Protein AF-A0A0Q7TKV5-F1 (afdb_monomer_lite)

Radius of gyration: 18.26 Å; chains: 1; bounding box: 54×34×50 Å

Sequence (160 aa):
MPVTPIQRLQCALKARPRRDRPSIARAAGVGPTALARAAAGQDVRADAYLKICAGLGIDSRTGEASPSRRLGDLNWKMLGLAIELRRRVRKLGSQRHVVALIGGRVSLATLCRVENGKPISVNNLLTICEFLGIPPEHYCAEPDLSHVKRISETNEGRAA

Secondary structure (DSSP, 8-state):
-PPPHHHHHHHHHHSS-GGGHHHHHHHHT--HHHHHHHHTT----HHHHHHHHHHHTB-TTT--B--------B-HHHHHHHHHHHHHHTT---HHHHHHHTTTSS-HHHHHHHHTT----HHHHHHHHHHHTS-GGGGBPPP--TTGGGSSSSSSSS--

pLDDT: mean 83.49, std 12.74, range [42.88, 93.31]

Structure (mmCIF, N/CA/C/O backbone):
data_AF-A0A0Q7TKV5-F1
#
_entry.id   AF-A0A0Q7TKV5-F1
#
loop_
_atom_site.group_PDB
_atom_site.id
_atom_site.type_symbol
_atom_site.label_atom_id
_atom_site.label_alt_id
_atom_site.label_comp_id
_atom_site.label_asym_id
_atom_site.label_entity_id
_atom_site.label_seq_id
_atom_site.pdbx_PDB_ins_code
_atom_site.Cartn_x
_atom_site.Cartn_y
_atom_site.Cartn_z
_atom_site.occupancy
_atom_site.B_iso_or_equiv
_atom_site.auth_seq_id
_atom_site.auth_comp_id
_atom_site.auth_asym_id
_atom_site.auth_atom_id
_atom_site.pdbx_PDB_model_num
ATOM 1 N N . MET A 1 1 ? -13.993 -15.480 -0.025 1.00 47.94 1 MET A N 1
ATOM 2 C CA . MET A 1 1 ? -13.100 -14.566 0.724 1.00 47.94 1 MET A CA 1
ATOM 3 C C . MET A 1 1 ? -12.699 -13.426 -0.201 1.00 47.94 1 MET A C 1
ATOM 5 O O . MET A 1 1 ? -12.444 -13.721 -1.364 1.00 47.94 1 MET A O 1
ATOM 9 N N . PRO A 1 2 ? -12.691 -12.159 0.246 1.00 65.69 2 PRO A N 1
ATOM 10 C CA . PRO A 1 2 ? -12.227 -11.055 -0.591 1.00 65.69 2 PRO A CA 1
ATOM 11 C C . PRO A 1 2 ? -10.752 -11.266 -0.958 1.00 65.69 2 PRO A C 1
ATOM 13 O O . PRO A 1 2 ? -9.943 -11.615 -0.098 1.00 65.69 2 PRO A O 1
ATOM 16 N N . VAL A 1 3 ? -10.416 -11.093 -2.238 1.00 79.62 3 VAL A N 1
ATOM 17 C CA . VAL A 1 3 ? -9.044 -11.247 -2.743 1.00 79.62 3 VAL A CA 1
ATOM 18 C C . VAL A 1 3 ? -8.173 -10.161 -2.122 1.00 79.62 3 VAL A C 1
ATOM 20 O O . VAL A 1 3 ? -8.507 -8.976 -2.189 1.00 79.62 3 VAL A O 1
ATOM 23 N N . THR A 1 4 ? -7.057 -10.545 -1.508 1.00 86.56 4 THR A N 1
ATOM 24 C CA . THR A 1 4 ? -6.173 -9.568 -0.868 1.00 86.56 4 THR A CA 1
ATOM 25 C C . THR A 1 4 ? -5.451 -8.713 -1.921 1.00 86.56 4 THR A C 1
ATOM 27 O O . THR A 1 4 ? -5.211 -9.168 -3.044 1.00 86.56 4 THR A O 1
ATOM 30 N N . PRO A 1 5 ? -5.045 -7.477 -1.582 1.00 86.94 5 PRO A N 1
ATOM 31 C CA . PRO A 1 5 ? -4.235 -6.628 -2.457 1.00 86.94 5 PRO A CA 1
ATOM 32 C C . PRO A 1 5 ? -3.017 -7.355 -3.042 1.00 86.94 5 PRO A C 1
ATOM 34 O O . PRO A 1 5 ? -2.766 -7.286 -4.245 1.00 86.94 5 PRO A O 1
ATOM 37 N N . ILE A 1 6 ? -2.314 -8.138 -2.215 1.00 89.25 6 ILE A N 1
ATOM 38 C CA . ILE A 1 6 ? -1.138 -8.893 -2.655 1.00 89.25 6 ILE A CA 1
ATOM 39 C C . ILE A 1 6 ? -1.492 -10.035 -3.619 1.00 89.25 6 ILE A C 1
ATOM 41 O O . ILE A 1 6 ? -0.761 -10.267 -4.578 1.00 89.25 6 ILE A O 1
ATOM 45 N N . GLN A 1 7 ? -2.638 -10.700 -3.438 1.00 88.75 7 GLN A N 1
ATOM 46 C CA . GLN A 1 7 ? -3.124 -11.727 -4.366 1.00 88.75 7 GLN A CA 1
ATOM 47 C C . GLN A 1 7 ? -3.516 -11.132 -5.725 1.00 88.75 7 GLN A C 1
ATOM 49 O O . GLN A 1 7 ? -3.230 -11.733 -6.761 1.00 88.75 7 GLN A O 1
ATOM 54 N N . ARG A 1 8 ? -4.114 -9.932 -5.747 1.00 88.00 8 ARG A N 1
ATOM 55 C CA . ARG A 1 8 ? -4.414 -9.219 -7.003 1.00 88.00 8 ARG A CA 1
ATOM 56 C C . ARG A 1 8 ? -3.139 -8.871 -7.759 1.00 88.00 8 ARG A C 1
ATOM 58 O O . ARG A 1 8 ? -3.022 -9.181 -8.943 1.00 88.00 8 ARG A O 1
ATOM 65 N N . LEU A 1 9 ? -2.154 -8.313 -7.055 1.00 88.75 9 LEU A N 1
ATOM 66 C CA . LEU A 1 9 ? -0.847 -8.016 -7.635 1.00 88.75 9 LEU A CA 1
ATOM 67 C C . LEU A 1 9 ? -0.155 -9.284 -8.153 1.00 88.75 9 LEU A C 1
ATOM 69 O O . LEU A 1 9 ? 0.402 -9.290 -9.250 1.00 88.75 9 LEU A O 1
ATOM 73 N N . GLN A 1 10 ? -0.229 -10.380 -7.397 1.00 91.38 10 GLN A N 1
ATOM 74 C CA . GLN A 1 10 ? 0.300 -11.670 -7.824 1.00 91.38 10 GLN A CA 1
ATOM 75 C C . GLN A 1 10 ? -0.355 -12.145 -9.127 1.00 91.38 10 GLN A C 1
ATOM 77 O O . GLN A 1 10 ? 0.347 -12.626 -10.017 1.00 91.38 10 GLN A O 1
ATOM 82 N N . CYS A 1 11 ? -1.677 -12.015 -9.248 1.00 89.12 11 CYS A N 1
ATOM 83 C CA . CYS A 1 11 ? -2.409 -12.374 -10.459 1.00 89.12 11 CYS A CA 1
ATOM 84 C C . CYS A 1 11 ? -1.921 -11.552 -11.664 1.00 89.12 11 CYS A C 1
ATOM 86 O O . CYS A 1 11 ? -1.523 -12.125 -12.681 1.00 89.12 11 CYS A O 1
ATOM 88 N N . ALA A 1 12 ? -1.813 -10.228 -11.508 1.00 87.56 12 ALA A N 1
ATOM 89 C CA . ALA A 1 12 ? -1.298 -9.334 -12.546 1.00 87.56 12 ALA A CA 1
ATOM 90 C C . ALA A 1 12 ? 0.144 -9.685 -12.970 1.00 87.56 12 ALA A C 1
ATOM 92 O O . ALA A 1 12 ? 0.473 -9.694 -14.156 1.00 87.56 12 ALA A O 1
ATOM 93 N N . LEU A 1 13 ? 1.005 -10.047 -12.014 1.00 88.44 13 LEU A N 1
ATOM 94 C CA . LEU A 1 13 ? 2.389 -10.463 -12.278 1.00 88.44 13 LEU A CA 1
ATOM 95 C C . LEU A 1 13 ? 2.513 -11.867 -12.889 1.00 88.44 13 LEU A C 1
ATOM 97 O O . LEU A 1 13 ? 3.525 -12.172 -13.529 1.00 88.44 13 LEU A O 1
ATOM 101 N N . LYS A 1 14 ? 1.535 -12.750 -12.662 1.00 88.56 14 LYS A N 1
ATOM 102 C CA . LYS A 1 14 ? 1.465 -14.082 -13.288 1.00 88.56 14 LYS A CA 1
ATOM 103 C C . LYS A 1 14 ? 0.961 -14.012 -14.727 1.00 88.56 14 LYS A C 1
ATOM 105 O O . LYS A 1 14 ? 1.406 -14.815 -15.537 1.00 88.56 14 LYS A O 1
ATOM 110 N N . ALA A 1 15 ? 0.114 -13.034 -15.049 1.00 87.31 15 ALA A N 1
ATOM 111 C CA . ALA A 1 15 ? -0.342 -12.775 -16.415 1.00 87.31 15 ALA A CA 1
ATOM 112 C C . ALA A 1 15 ? 0.777 -12.260 -17.345 1.00 87.31 15 ALA A C 1
ATOM 114 O O . ALA A 1 15 ? 0.617 -12.256 -18.564 1.00 87.31 15 ALA A O 1
ATOM 115 N N . ARG A 1 16 ? 1.921 -11.830 -16.792 1.00 85.88 16 ARG A N 1
ATOM 116 C CA . ARG A 1 16 ? 3.076 -11.347 -17.559 1.00 85.88 16 ARG A CA 1
ATOM 117 C C . ARG A 1 16 ? 4.165 -12.420 -17.696 1.00 85.88 16 ARG A C 1
ATOM 119 O O . ARG A 1 16 ? 4.445 -13.139 -16.728 1.00 85.88 16 ARG A O 1
ATOM 126 N N . PRO A 1 17 ? 4.847 -12.500 -18.854 1.00 87.12 17 PRO A N 1
ATOM 127 C CA . PRO A 1 17 ? 5.997 -13.377 -19.036 1.00 87.12 17 PRO A CA 1
ATOM 128 C C . PRO A 1 17 ? 7.073 -13.143 -17.970 1.00 87.12 17 PRO A C 1
ATOM 130 O O . PRO A 1 17 ? 7.415 -12.008 -17.637 1.00 87.12 17 PRO A O 1
ATOM 133 N N . ARG A 1 18 ? 7.679 -14.223 -17.457 1.00 84.25 18 ARG A N 1
ATOM 134 C CA . ARG A 1 18 ? 8.754 -14.119 -16.448 1.00 84.25 18 ARG A CA 1
ATOM 135 C C . ARG A 1 18 ? 9.947 -13.290 -16.935 1.00 84.25 18 ARG A C 1
ATOM 137 O O . ARG A 1 18 ? 10.556 -12.598 -16.124 1.00 84.25 18 ARG A O 1
ATOM 144 N N . ARG A 1 19 ? 10.238 -13.332 -18.239 1.00 86.19 19 ARG A N 1
ATOM 145 C CA . ARG A 1 19 ? 11.314 -12.566 -18.890 1.00 86.19 19 ARG A CA 1
ATOM 146 C C . ARG A 1 19 ? 11.130 -11.045 -18.814 1.00 86.19 19 ARG A C 1
ATOM 148 O O . ARG A 1 19 ? 12.124 -10.333 -18.845 1.00 86.19 19 ARG A O 1
ATOM 155 N N . ASP A 1 20 ? 9.900 -10.561 -18.628 1.00 85.38 20 ASP A N 1
ATOM 156 C CA . ASP A 1 20 ? 9.588 -9.123 -18.568 1.00 85.38 20 ASP A CA 1
ATOM 157 C C . ASP A 1 20 ? 9.681 -8.573 -17.135 1.00 85.38 20 ASP A C 1
ATOM 159 O O . ASP A 1 20 ? 9.641 -7.372 -16.889 1.00 85.38 20 ASP A O 1
ATOM 163 N N . ARG A 1 21 ? 9.839 -9.441 -16.132 1.00 84.94 21 ARG A N 1
ATOM 164 C CA . ARG A 1 21 ? 9.919 -9.017 -14.726 1.00 84.94 21 ARG A CA 1
ATOM 165 C C . ARG A 1 21 ? 11.093 -8.066 -14.447 1.00 84.94 21 ARG A C 1
ATOM 167 O O . ARG A 1 21 ? 10.879 -7.085 -13.739 1.00 84.94 21 ARG A O 1
ATOM 174 N N . PRO A 1 22 ? 12.304 -8.266 -14.999 1.00 85.44 22 PRO A N 1
ATOM 175 C CA . PRO A 1 22 ? 13.407 -7.328 -14.796 1.00 85.44 22 PRO A CA 1
ATOM 176 C C . PRO A 1 22 ? 13.167 -5.944 -15.412 1.00 85.44 22 PRO A C 1
ATOM 178 O O . PRO A 1 22 ? 13.683 -4.957 -14.886 1.00 85.44 22 PRO A O 1
ATOM 181 N N . SER A 1 23 ? 12.423 -5.845 -16.521 1.00 84.69 23 SER A N 1
ATOM 182 C CA . SER A 1 23 ? 12.074 -4.548 -17.114 1.00 84.69 23 SER A CA 1
ATOM 183 C C . SER A 1 23 ? 10.986 -3.853 -16.297 1.00 84.69 23 SER A C 1
ATOM 185 O O . SER A 1 23 ? 11.128 -2.670 -16.005 1.00 84.69 23 SER A O 1
ATOM 187 N N . ILE A 1 24 ? 9.984 -4.595 -15.810 1.00 85.06 24 ILE A N 1
ATOM 188 C CA . ILE A 1 24 ? 8.957 -4.084 -14.886 1.00 85.06 24 ILE A CA 1
ATOM 189 C C . ILE A 1 24 ? 9.591 -3.568 -13.587 1.00 85.06 24 ILE A C 1
ATOM 191 O O . ILE A 1 24 ? 9.271 -2.467 -13.148 1.00 85.06 24 ILE A O 1
ATOM 195 N N . ALA A 1 25 ? 10.521 -4.321 -12.988 1.00 85.19 25 ALA A N 1
ATOM 196 C CA . ALA A 1 25 ? 11.239 -3.902 -11.780 1.00 85.19 25 ALA A CA 1
ATOM 197 C C . ALA A 1 25 ? 11.967 -2.565 -11.990 1.00 85.19 25 ALA A C 1
ATOM 199 O O . ALA A 1 25 ? 11.856 -1.655 -11.167 1.00 85.19 25 ALA A O 1
ATOM 200 N N . ARG A 1 26 ? 12.669 -2.430 -13.124 1.00 84.81 26 ARG A N 1
ATOM 201 C CA . ARG A 1 26 ? 13.378 -1.199 -13.494 1.00 84.81 26 ARG A CA 1
ATOM 202 C C . ARG A 1 26 ? 12.423 -0.034 -13.743 1.00 84.81 26 ARG A C 1
ATOM 204 O O . ARG A 1 26 ? 12.653 1.041 -13.198 1.00 84.81 26 ARG A O 1
ATOM 211 N N . ALA A 1 27 ? 11.343 -0.252 -14.493 1.00 81.81 27 ALA A N 1
ATOM 212 C CA . ALA A 1 27 ? 10.333 0.769 -14.772 1.00 81.81 27 ALA A CA 1
ATOM 213 C C . ALA A 1 27 ? 9.643 1.266 -13.489 1.00 81.81 27 ALA A C 1
ATOM 215 O O . ALA A 1 27 ? 9.441 2.465 -13.311 1.00 81.81 27 ALA A O 1
ATOM 216 N N . ALA A 1 28 ? 9.358 0.353 -12.558 1.00 83.50 28 ALA A N 1
ATOM 217 C CA . ALA A 1 28 ? 8.783 0.666 -11.253 1.00 83.50 28 ALA A CA 1
ATOM 218 C C . ALA A 1 28 ? 9.789 1.305 -10.274 1.00 83.50 28 ALA A C 1
ATOM 220 O O . ALA A 1 28 ? 9.384 1.861 -9.255 1.00 83.50 28 ALA A O 1
ATOM 221 N N . GLY A 1 29 ? 11.100 1.219 -10.535 1.00 85.12 29 GLY A N 1
ATOM 222 C CA . GLY A 1 29 ? 12.135 1.642 -9.587 1.00 85.12 29 GLY A CA 1
ATOM 223 C C . GLY A 1 29 ? 12.170 0.782 -8.318 1.00 85.12 29 GLY A C 1
ATOM 224 O O . GLY A 1 29 ? 12.385 1.302 -7.223 1.00 85.12 29 GLY A O 1
ATOM 225 N N . VAL A 1 30 ? 11.915 -0.522 -8.453 1.00 88.38 30 VAL A N 1
ATOM 226 C CA . VAL A 1 30 ? 11.829 -1.479 -7.342 1.00 88.38 30 VAL A CA 1
ATOM 227 C C . VAL A 1 30 ? 12.896 -2.558 -7.497 1.00 88.38 30 VAL A C 1
ATOM 229 O O . VAL A 1 30 ? 13.159 -3.043 -8.595 1.00 88.38 30 VAL A O 1
ATOM 232 N N . GLY A 1 31 ? 13.510 -2.964 -6.383 1.00 88.12 31 GLY A N 1
ATOM 233 C CA . GLY A 1 31 ? 14.501 -4.039 -6.383 1.00 88.12 31 GLY A CA 1
ATOM 234 C C . GLY A 1 31 ? 13.915 -5.389 -6.837 1.00 88.12 31 GLY A C 1
ATOM 235 O O . GLY A 1 31 ? 12.753 -5.692 -6.542 1.00 88.12 31 GLY A O 1
ATOM 236 N N . PRO A 1 32 ? 14.714 -6.251 -7.493 1.00 87.25 32 PRO A N 1
ATOM 237 C CA . PRO A 1 32 ? 14.246 -7.528 -8.042 1.00 87.25 32 PRO A CA 1
ATOM 238 C C . PRO A 1 32 ? 13.667 -8.457 -6.966 1.00 87.25 32 PRO A C 1
ATOM 240 O O . PRO A 1 32 ? 12.691 -9.163 -7.215 1.00 87.25 32 PRO A O 1
ATOM 243 N N . THR A 1 33 ? 14.203 -8.403 -5.745 1.00 90.50 33 THR A N 1
ATOM 244 C CA . THR A 1 33 ? 13.724 -9.187 -4.600 1.00 90.50 33 THR A CA 1
ATOM 245 C C . THR A 1 33 ? 12.287 -8.841 -4.220 1.00 90.50 33 THR A C 1
ATOM 247 O O . THR A 1 33 ? 11.487 -9.736 -3.963 1.00 90.50 33 THR A O 1
ATOM 250 N N . ALA A 1 34 ? 11.922 -7.556 -4.208 1.00 89.44 34 ALA A N 1
ATOM 251 C CA . ALA A 1 34 ? 10.564 -7.144 -3.863 1.00 89.44 34 ALA A CA 1
ATOM 252 C C . ALA A 1 34 ? 9.558 -7.582 -4.938 1.00 89.44 34 ALA A C 1
ATOM 254 O O . ALA A 1 34 ? 8.484 -8.080 -4.602 1.00 89.44 34 ALA A O 1
ATOM 255 N N . LEU A 1 35 ? 9.934 -7.501 -6.219 1.00 90.25 35 LEU A N 1
ATOM 256 C CA . LEU A 1 35 ? 9.103 -8.016 -7.308 1.00 90.25 35 LEU A CA 1
ATOM 257 C C . LEU A 1 35 ? 8.941 -9.545 -7.236 1.00 90.25 35 LEU A C 1
ATOM 259 O O . LEU A 1 35 ? 7.844 -10.061 -7.446 1.00 90.25 35 LEU A O 1
ATOM 263 N N . ALA A 1 36 ? 10.011 -10.275 -6.911 1.00 89.94 36 ALA A N 1
ATOM 264 C CA . ALA A 1 36 ? 9.966 -11.726 -6.744 1.00 89.94 36 ALA A CA 1
ATOM 265 C C . ALA A 1 36 ? 9.034 -12.141 -5.594 1.00 89.94 36 ALA A C 1
ATOM 267 O O . ALA A 1 36 ? 8.199 -13.027 -5.779 1.00 89.94 36 ALA A O 1
ATOM 268 N N . ARG A 1 37 ? 9.113 -11.452 -4.446 1.00 91.69 37 ARG A N 1
ATOM 269 C CA . ARG A 1 37 ? 8.210 -11.659 -3.300 1.00 91.69 37 ARG A CA 1
ATOM 270 C C . ARG A 1 37 ? 6.751 -11.401 -3.679 1.00 91.69 37 ARG A C 1
ATOM 272 O O . ARG A 1 37 ? 5.906 -12.261 -3.443 1.00 91.69 37 ARG A O 1
ATOM 279 N N . ALA A 1 38 ? 6.468 -10.284 -4.353 1.00 91.06 38 ALA A N 1
ATOM 280 C CA . ALA A 1 38 ? 5.120 -9.973 -4.833 1.00 91.06 38 ALA A CA 1
ATOM 281 C C . ALA A 1 38 ? 4.588 -11.044 -5.804 1.00 91.06 38 ALA A C 1
ATOM 283 O O . ALA A 1 38 ? 3.453 -11.498 -5.679 1.00 91.06 38 ALA A O 1
ATOM 284 N N . ALA A 1 39 ? 5.420 -11.525 -6.733 1.00 89.56 39 ALA A N 1
ATOM 285 C CA . ALA A 1 39 ? 5.044 -12.597 -7.657 1.00 89.56 39 ALA A CA 1
ATOM 286 C C . ALA A 1 39 ? 4.822 -13.956 -6.959 1.00 89.56 39 ALA A C 1
ATOM 288 O O . ALA A 1 39 ? 4.052 -14.792 -7.446 1.00 89.56 39 ALA A O 1
ATOM 289 N N . ALA A 1 40 ? 5.473 -14.184 -5.818 1.00 89.31 40 ALA A N 1
ATOM 290 C CA . ALA A 1 40 ? 5.239 -15.337 -4.953 1.00 89.31 40 ALA A CA 1
ATOM 291 C C . ALA A 1 40 ? 3.986 -15.181 -4.066 1.00 89.31 40 ALA 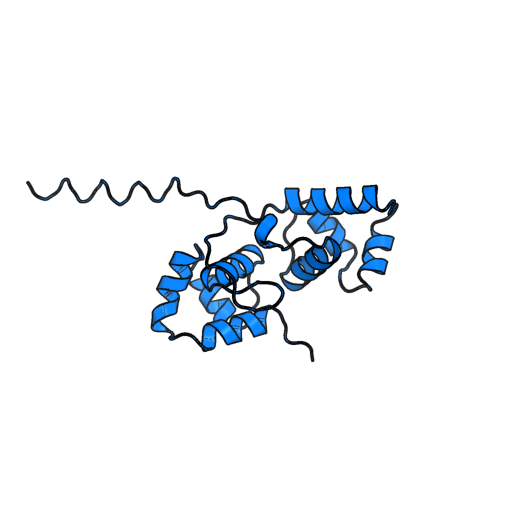A C 1
ATOM 293 O O . ALA A 1 40 ? 3.593 -16.142 -3.414 1.00 89.31 40 ALA A O 1
ATOM 294 N N . GLY A 1 41 ? 3.328 -14.015 -4.072 1.00 88.56 41 GLY A N 1
ATOM 295 C CA . GLY A 1 41 ? 2.195 -13.718 -3.188 1.00 88.56 41 GLY A CA 1
ATOM 296 C C . GLY A 1 41 ? 2.617 -13.453 -1.741 1.00 88.56 41 GLY A C 1
ATOM 297 O O . GLY A 1 41 ? 1.789 -13.522 -0.839 1.00 88.56 41 GLY A O 1
ATOM 298 N N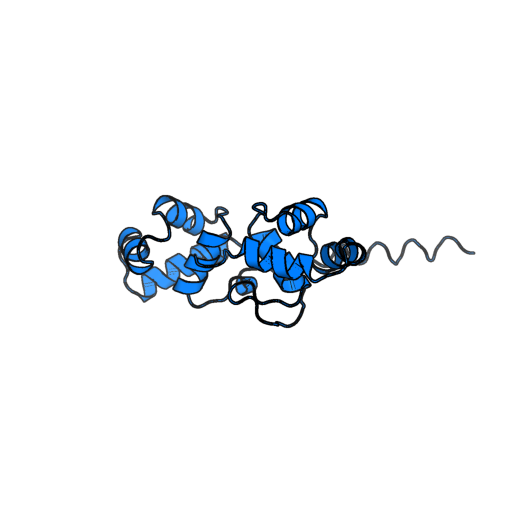 . GLN A 1 42 ? 3.904 -13.181 -1.512 1.00 89.56 42 GLN A N 1
ATOM 299 C CA . GLN A 1 42 ? 4.436 -12.839 -0.199 1.00 89.56 42 GLN A CA 1
ATOM 300 C C . GLN A 1 42 ? 4.254 -11.353 0.086 1.00 89.56 42 GLN A C 1
ATOM 302 O O . GLN A 1 42 ? 4.306 -10.522 -0.824 1.00 89.56 42 GLN A O 1
ATOM 307 N N . ASP A 1 43 ? 4.146 -11.018 1.370 1.00 86.62 43 ASP A N 1
ATOM 308 C CA . ASP A 1 43 ? 4.091 -9.630 1.801 1.00 86.62 43 ASP A CA 1
ATOM 309 C C . ASP A 1 43 ? 5.345 -8.858 1.376 1.00 86.62 43 ASP A C 1
ATOM 311 O O . ASP A 1 43 ? 6.499 -9.299 1.522 1.00 86.62 43 ASP A O 1
ATOM 315 N N . VAL A 1 44 ? 5.074 -7.662 0.862 1.00 91.81 44 VAL A N 1
ATOM 316 C CA . VAL A 1 44 ? 6.051 -6.654 0.470 1.00 91.81 44 VAL A CA 1
ATOM 317 C C . VAL A 1 44 ? 5.767 -5.361 1.217 1.00 91.81 44 VAL A C 1
ATOM 319 O O . VAL A 1 44 ? 4.657 -5.116 1.696 1.00 91.81 44 VAL A O 1
ATOM 322 N N . ARG A 1 45 ? 6.789 -4.513 1.316 1.00 90.88 45 ARG A N 1
ATOM 323 C CA . ARG A 1 45 ? 6.622 -3.175 1.877 1.00 90.88 45 ARG A CA 1
ATOM 324 C C . ARG A 1 45 ? 5.616 -2.374 1.041 1.00 90.88 45 ARG A C 1
ATOM 326 O O . ARG A 1 45 ? 5.508 -2.566 -0.172 1.00 90.88 45 ARG A O 1
ATOM 333 N N . ALA A 1 46 ? 4.882 -1.479 1.697 1.00 91.31 46 ALA A N 1
ATOM 334 C CA . ALA A 1 46 ? 3.796 -0.747 1.056 1.00 91.31 46 ALA A CA 1
ATOM 335 C C . ALA A 1 46 ? 4.265 0.187 -0.072 1.00 91.31 46 ALA A C 1
ATOM 337 O O . ALA A 1 46 ? 3.604 0.285 -1.098 1.00 91.31 46 ALA A O 1
ATOM 338 N N . ASP A 1 47 ? 5.441 0.794 0.077 1.00 91.19 47 ASP A N 1
ATOM 339 C CA . ASP A 1 47 ? 6.117 1.564 -0.973 1.00 91.19 47 ASP A CA 1
ATOM 340 C C . ASP A 1 47 ? 6.382 0.719 -2.232 1.00 91.19 47 ASP A C 1
ATOM 342 O O . ASP A 1 47 ? 6.024 1.113 -3.340 1.00 91.19 47 ASP A O 1
ATOM 346 N N . ALA A 1 48 ? 6.956 -0.473 -2.065 1.00 91.62 48 ALA A N 1
ATOM 347 C CA . ALA A 1 48 ? 7.225 -1.397 -3.158 1.00 91.62 48 ALA A CA 1
ATOM 348 C C . ALA A 1 48 ? 5.929 -1.871 -3.826 1.00 91.62 48 ALA A C 1
ATOM 350 O O . ALA A 1 48 ? 5.877 -1.937 -5.049 1.00 91.62 48 ALA A O 1
ATOM 351 N N . TYR A 1 49 ? 4.878 -2.152 -3.050 1.00 93.31 49 TYR A N 1
ATOM 352 C CA . TYR A 1 49 ? 3.566 -2.511 -3.593 1.00 93.31 49 TYR A CA 1
ATOM 353 C C . TYR A 1 49 ? 3.029 -1.427 -4.537 1.00 93.31 49 TYR A C 1
ATOM 355 O O . TYR A 1 49 ? 2.733 -1.722 -5.694 1.00 93.31 49 TYR A O 1
ATOM 363 N N . LEU A 1 50 ? 2.971 -0.171 -4.079 1.00 92.94 50 LEU A N 1
ATOM 364 C CA . LEU A 1 50 ? 2.461 0.944 -4.883 1.00 92.94 50 LEU A CA 1
ATOM 365 C C . LEU A 1 50 ? 3.288 1.162 -6.150 1.00 92.94 50 LEU A C 1
ATOM 367 O O . LEU A 1 50 ? 2.727 1.319 -7.232 1.00 92.94 50 LEU A O 1
ATOM 371 N N . LYS A 1 51 ? 4.618 1.122 -6.033 1.00 92.31 51 LYS A N 1
ATOM 372 C CA . LYS A 1 51 ? 5.522 1.276 -7.176 1.00 92.31 5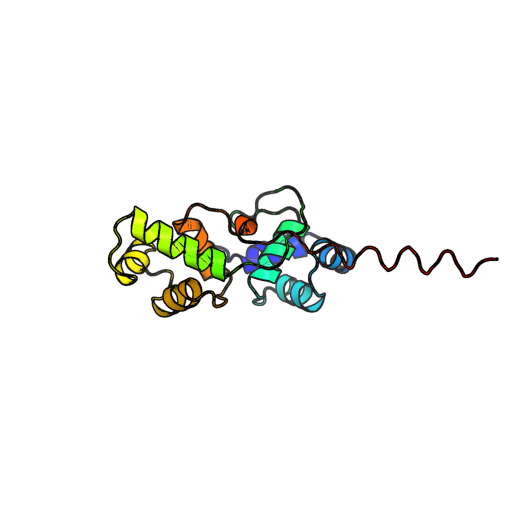1 LYS A CA 1
ATOM 373 C C . LYS A 1 51 ? 5.337 0.176 -8.219 1.00 92.31 51 LYS A C 1
ATOM 375 O O . LYS A 1 51 ? 5.316 0.476 -9.409 1.00 92.31 51 LYS A O 1
ATOM 380 N N . ILE A 1 52 ? 5.181 -1.084 -7.798 1.00 92.12 52 ILE A N 1
ATOM 381 C CA . ILE A 1 52 ? 4.936 -2.191 -8.734 1.00 92.12 52 ILE A CA 1
ATOM 382 C C . ILE A 1 52 ? 3.577 -2.002 -9.420 1.00 92.12 52 ILE A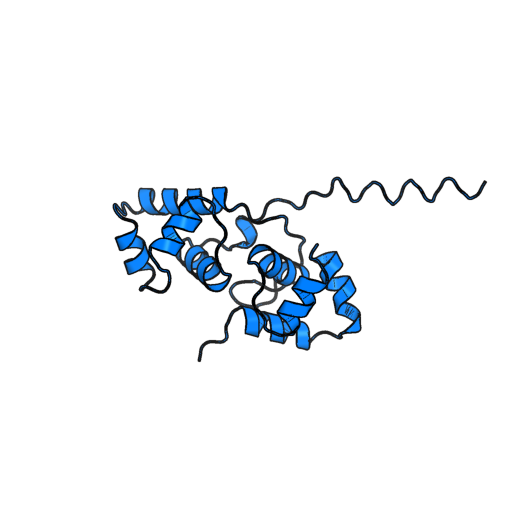 C 1
ATOM 384 O O . ILE A 1 52 ? 3.510 -2.136 -10.638 1.00 92.12 52 ILE A O 1
ATOM 388 N N . CYS A 1 53 ? 2.519 -1.652 -8.679 1.00 91.69 53 CYS A N 1
ATOM 389 C CA . CYS A 1 53 ? 1.201 -1.377 -9.261 1.00 91.69 53 CYS A CA 1
ATOM 390 C C . CYS A 1 53 ? 1.264 -0.247 -10.302 1.00 91.69 53 CYS A C 1
ATOM 392 O O . CYS A 1 53 ? 0.839 -0.425 -11.442 1.00 91.69 53 CYS A O 1
ATOM 394 N N . ALA A 1 54 ? 1.896 0.874 -9.955 1.00 90.06 54 ALA A N 1
ATOM 395 C CA . ALA A 1 54 ? 2.051 2.006 -10.860 1.00 90.06 54 ALA A CA 1
ATOM 396 C C . ALA A 1 54 ? 2.918 1.679 -12.086 1.00 90.06 54 ALA A C 1
ATOM 398 O O . ALA A 1 54 ? 2.589 2.094 -13.192 1.00 90.06 54 ALA A O 1
ATOM 399 N N . GLY A 1 55 ? 3.984 0.888 -11.930 1.00 88.12 55 GLY A N 1
ATOM 400 C CA . GLY A 1 55 ? 4.803 0.432 -13.057 1.00 88.12 55 GLY A CA 1
ATOM 401 C C . GLY A 1 55 ? 4.060 -0.535 -13.986 1.00 88.12 55 GLY A C 1
ATOM 402 O O . GLY A 1 55 ? 4.248 -0.500 -15.200 1.00 88.12 55 GLY A O 1
ATOM 403 N N . LEU A 1 56 ? 3.178 -1.369 -13.431 1.00 88.25 56 LEU A N 1
ATOM 404 C CA . LEU A 1 56 ? 2.321 -2.284 -14.190 1.00 88.25 56 LEU A CA 1
ATOM 405 C C . LEU A 1 56 ? 1.139 -1.593 -14.878 1.00 88.25 56 LEU A C 1
ATOM 407 O O . LEU A 1 56 ? 0.487 -2.230 -15.705 1.00 88.25 56 LEU A O 1
ATOM 411 N N . GLY A 1 57 ? 0.865 -0.330 -14.544 1.00 87.94 57 GLY A N 1
ATOM 412 C CA . GLY A 1 57 ? -0.313 0.378 -15.032 1.00 87.94 57 GLY A CA 1
ATOM 413 C C . GLY A 1 57 ? -1.603 -0.178 -14.436 1.00 87.94 57 GLY A C 1
ATOM 414 O O . GLY A 1 57 ? -2.583 -0.381 -15.150 1.00 87.94 57 GLY A O 1
ATOM 415 N N . ILE A 1 58 ? -1.588 -0.487 -13.138 1.00 90.06 58 ILE A N 1
ATOM 416 C CA . ILE A 1 58 ? -2.773 -0.917 -12.396 1.00 90.06 58 ILE A CA 1
ATOM 417 C C . ILE A 1 58 ? -3.009 -0.012 -11.189 1.00 90.06 58 ILE A C 1
ATOM 419 O O . ILE A 1 58 ? -2.071 0.375 -10.488 1.00 90.06 58 ILE A O 1
ATOM 423 N N . ASP A 1 59 ? -4.272 0.310 -10.930 1.00 88.44 59 ASP A N 1
ATOM 424 C CA . ASP A 1 59 ? -4.685 1.007 -9.718 1.00 88.44 59 ASP A CA 1
ATOM 425 C C . ASP A 1 59 ? -4.460 0.098 -8.504 1.00 88.44 59 ASP A C 1
ATOM 427 O O . ASP A 1 59 ? -4.884 -1.061 -8.467 1.00 88.44 59 ASP A O 1
ATOM 431 N N . SER A 1 60 ? -3.764 0.609 -7.490 1.00 86.19 60 SER A N 1
ATOM 432 C CA . SER A 1 60 ? -3.345 -0.204 -6.348 1.00 86.19 60 SER A CA 1
ATOM 433 C C . SER A 1 60 ? -4.505 -0.616 -5.426 1.00 86.19 60 SER A C 1
ATOM 435 O O . SER A 1 60 ? -4.369 -1.574 -4.648 1.00 86.19 60 SER A O 1
ATOM 437 N N . ARG A 1 61 ? -5.650 0.072 -5.524 1.00 86.06 61 ARG A N 1
ATOM 438 C CA . ARG A 1 61 ? -6.860 -0.135 -4.724 1.00 86.06 61 ARG A CA 1
ATOM 439 C C . ARG A 1 61 ? -7.879 -1.011 -5.449 1.00 86.06 61 ARG A C 1
ATOM 441 O O . ARG A 1 61 ? -8.398 -1.943 -4.824 1.00 86.06 61 ARG A O 1
ATOM 448 N N . THR A 1 62 ? -8.163 -0.741 -6.722 1.00 82.94 62 THR A N 1
ATOM 449 C CA . THR A 1 62 ? -9.182 -1.461 -7.509 1.00 82.94 62 THR A CA 1
ATOM 450 C C . THR A 1 62 ? -8.588 -2.625 -8.299 1.00 82.94 62 THR A C 1
ATOM 452 O O . THR A 1 62 ? -9.220 -3.676 -8.399 1.00 82.94 62 THR A O 1
ATOM 455 N N . GLY A 1 63 ? -7.339 -2.503 -8.756 1.00 83.06 63 GLY A N 1
ATOM 456 C CA . GLY A 1 63 ? -6.701 -3.446 -9.678 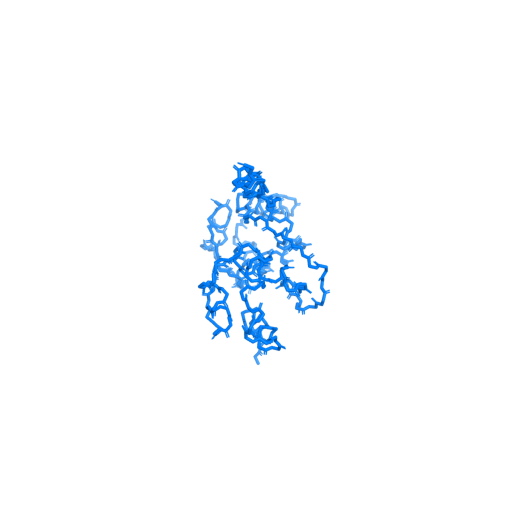1.00 83.06 63 GLY A CA 1
ATOM 457 C C . GLY A 1 63 ? -7.063 -3.208 -11.147 1.00 83.06 63 GLY A C 1
ATOM 458 O O . GLY A 1 63 ? -6.703 -4.022 -11.994 1.00 83.06 63 GLY A O 1
ATOM 459 N N . GLU A 1 64 ? -7.776 -2.123 -11.449 1.00 85.88 64 GLU A N 1
ATOM 460 C CA . GLU A 1 64 ? -8.137 -1.729 -12.812 1.00 85.88 64 GLU A CA 1
ATOM 461 C C . GLU A 1 64 ? -6.944 -1.121 -13.551 1.00 85.88 64 GLU A C 1
ATOM 463 O O . GLU A 1 64 ? -5.951 -0.730 -12.937 1.00 85.88 64 GLU A O 1
ATOM 468 N N . ALA A 1 65 ? -7.043 -1.026 -14.876 1.00 87.00 65 ALA A N 1
ATOM 469 C CA . ALA A 1 65 ? -6.019 -0.378 -15.683 1.00 87.00 65 ALA A CA 1
ATOM 470 C C . ALA A 1 65 ? -5.895 1.110 -15.314 1.00 87.00 65 ALA A C 1
ATOM 472 O O . ALA A 1 65 ? -6.883 1.834 -15.225 1.00 87.00 65 ALA A O 1
ATOM 473 N N . SER A 1 66 ? -4.661 1.563 -15.125 1.00 87.38 66 SER A N 1
ATOM 474 C CA . SER A 1 66 ? -4.303 2.939 -14.787 1.00 87.38 66 SER A CA 1
ATOM 475 C C . SER A 1 66 ? -3.054 3.336 -15.581 1.00 87.38 66 SER A C 1
ATOM 477 O O . SER A 1 66 ? -2.250 2.460 -15.906 1.00 87.38 66 SER A O 1
ATOM 479 N N . PRO A 1 67 ? -2.847 4.617 -15.935 1.00 84.38 67 PRO A N 1
ATOM 480 C CA . PRO A 1 67 ? -1.644 5.032 -16.647 1.00 84.38 67 PRO A CA 1
ATOM 481 C C . PRO A 1 67 ? -0.371 4.618 -15.901 1.00 84.38 67 PRO A C 1
ATOM 483 O O . PRO A 1 67 ? -0.179 4.967 -14.731 1.00 84.38 67 PRO A O 1
ATOM 486 N N . SER A 1 68 ? 0.511 3.882 -16.584 1.00 84.12 68 SER A N 1
ATOM 487 C CA . SER A 1 68 ? 1.790 3.485 -16.003 1.00 84.12 68 SER A CA 1
ATOM 488 C C . SER A 1 68 ? 2.617 4.719 -15.660 1.00 84.12 68 SER A C 1
ATOM 490 O O . SER A 1 68 ? 2.823 5.596 -16.498 1.00 84.12 68 SER A O 1
ATOM 492 N N . ARG A 1 69 ? 3.126 4.782 -14.431 1.00 85.12 69 ARG A N 1
ATOM 493 C CA . ARG A 1 69 ? 3.968 5.889 -13.964 1.00 85.12 69 ARG A CA 1
ATOM 494 C C . ARG A 1 69 ? 4.986 5.418 -12.943 1.00 85.12 69 ARG A C 1
ATOM 496 O O . ARG A 1 69 ? 4.787 4.420 -12.252 1.00 85.12 69 ARG A O 1
ATOM 503 N N . ARG A 1 70 ? 6.072 6.175 -12.817 1.00 84.56 70 ARG A N 1
ATOM 504 C CA . ARG A 1 70 ? 7.084 5.945 -11.788 1.00 84.56 70 ARG A CA 1
ATOM 505 C C . ARG A 1 70 ? 6.712 6.727 -10.533 1.00 84.56 70 ARG A C 1
ATOM 507 O O . ARG A 1 70 ? 6.506 7.933 -10.602 1.00 84.56 70 ARG A O 1
ATOM 514 N N . LEU A 1 71 ? 6.635 6.036 -9.399 1.00 86.44 71 LEU A N 1
ATOM 515 C CA . LEU A 1 71 ? 6.381 6.651 -8.096 1.00 86.44 71 LEU A CA 1
ATOM 516 C C . LEU A 1 71 ? 7.680 6.744 -7.292 1.00 86.44 71 LEU A C 1
ATOM 518 O O . LEU A 1 71 ? 8.509 5.828 -7.327 1.00 86.44 71 LEU A O 1
ATOM 522 N N . GLY A 1 72 ? 7.850 7.842 -6.557 1.00 86.75 72 GLY A N 1
ATOM 523 C CA . GLY A 1 72 ? 8.868 7.966 -5.520 1.00 86.75 72 GLY A CA 1
ATOM 524 C C . GLY A 1 72 ? 8.488 7.207 -4.248 1.00 86.75 72 GLY A C 1
ATOM 525 O O . GLY A 1 72 ? 7.573 6.377 -4.226 1.00 86.75 72 GLY A O 1
ATOM 526 N N . ASP A 1 73 ? 9.226 7.462 -3.172 1.00 87.88 73 ASP A N 1
ATOM 527 C CA . ASP A 1 73 ? 8.939 6.849 -1.877 1.00 87.88 73 ASP A CA 1
ATOM 528 C C . ASP A 1 73 ? 7.661 7.415 -1.254 1.00 87.88 73 ASP A C 1
ATOM 530 O O . ASP A 1 73 ? 7.288 8.572 -1.459 1.00 87.88 73 ASP A O 1
ATOM 534 N N . LEU A 1 74 ? 6.972 6.570 -0.485 1.00 88.62 74 LEU A N 1
ATOM 535 C CA . LEU A 1 74 ? 5.763 6.967 0.223 1.00 88.62 74 LEU A CA 1
ATOM 536 C C . LEU A 1 74 ? 6.123 7.915 1.372 1.00 88.62 74 LEU A C 1
ATOM 538 O O . LEU A 1 74 ? 6.861 7.548 2.291 1.00 88.62 74 LEU A O 1
ATOM 542 N N . ASN A 1 75 ? 5.561 9.122 1.352 1.00 91.12 75 ASN A N 1
ATOM 543 C CA . ASN A 1 75 ? 5.748 10.103 2.408 1.00 91.12 75 ASN A CA 1
ATOM 544 C C . ASN A 1 75 ? 4.792 9.820 3.575 1.00 91.12 75 ASN A C 1
ATOM 546 O O . ASN A 1 75 ? 3.689 10.362 3.673 1.00 91.12 75 ASN A O 1
ATOM 550 N N . TRP A 1 76 ? 5.246 8.966 4.493 1.00 91.38 76 TRP A N 1
ATOM 551 C CA . TRP A 1 76 ? 4.480 8.575 5.676 1.00 91.38 76 TRP A CA 1
ATOM 552 C C . TRP A 1 76 ? 4.099 9.753 6.577 1.00 91.38 76 TRP A C 1
ATOM 554 O O . TRP A 1 76 ? 3.028 9.727 7.178 1.00 91.38 76 TRP A O 1
ATOM 564 N N . LYS A 1 77 ? 4.929 10.803 6.655 1.00 90.81 77 LYS A N 1
ATOM 565 C CA . LYS A 1 77 ? 4.615 12.006 7.442 1.00 90.81 77 LYS A CA 1
ATOM 566 C C . LYS A 1 77 ? 3.433 12.766 6.844 1.00 90.81 77 LYS A C 1
ATOM 568 O O . LYS A 1 77 ? 2.544 13.185 7.576 1.00 90.81 77 LYS A O 1
ATOM 573 N N . MET A 1 78 ? 3.398 12.898 5.518 1.00 90.88 78 MET A N 1
ATOM 574 C CA . MET A 1 78 ? 2.288 13.548 4.817 1.00 90.88 78 MET A CA 1
ATOM 575 C C . MET A 1 78 ? 0.985 12.754 4.959 1.00 90.88 78 MET A C 1
ATOM 577 O O . MET A 1 78 ? -0.073 13.342 5.177 1.00 90.88 78 MET A O 1
ATOM 581 N N . LEU A 1 79 ? 1.065 11.421 4.910 1.00 92.56 79 LEU A N 1
ATOM 582 C CA . LEU A 1 79 ? -0.081 10.559 5.198 1.00 92.56 79 LEU A CA 1
ATOM 583 C C . LEU A 1 79 ? -0.581 10.743 6.641 1.00 92.56 79 LEU A C 1
ATOM 585 O O . LEU A 1 79 ? -1.780 10.910 6.852 1.00 92.56 79 LEU A O 1
ATOM 589 N N . GLY A 1 80 ? 0.325 10.762 7.624 1.00 91.31 80 GLY A N 1
ATOM 590 C CA . GLY A 1 80 ? -0.016 11.011 9.027 1.00 91.31 80 GLY A CA 1
ATOM 591 C C . GLY A 1 80 ? -0.720 12.355 9.232 1.00 91.31 80 GLY A C 1
ATOM 592 O O . GLY A 1 80 ? -1.788 12.408 9.844 1.00 91.31 80 GLY A O 1
ATOM 593 N N . LEU A 1 81 ? -0.192 13.419 8.620 1.00 90.94 81 LEU A N 1
ATOM 594 C CA . LEU A 1 81 ? -0.801 14.750 8.643 1.00 90.94 81 LEU A CA 1
ATOM 595 C C . LEU A 1 81 ? -2.203 14.755 8.016 1.00 90.94 81 LEU A C 1
ATOM 597 O O . LEU A 1 81 ? -3.122 15.365 8.558 1.00 90.94 81 LEU A O 1
ATOM 601 N N . ALA A 1 82 ? -2.399 14.059 6.893 1.00 91.06 82 ALA A N 1
ATOM 602 C CA . ALA A 1 82 ? -3.705 13.979 6.242 1.00 91.06 82 ALA A CA 1
ATOM 603 C C . ALA A 1 82 ? -4.766 13.314 7.137 1.00 91.06 82 ALA A C 1
ATOM 605 O O . ALA A 1 82 ? -5.914 13.760 7.167 1.00 91.06 82 ALA A O 1
ATOM 606 N N . ILE A 1 83 ? -4.387 12.286 7.903 1.00 90.44 83 ILE A N 1
ATOM 607 C CA . ILE A 1 83 ? -5.269 11.630 8.881 1.00 90.44 83 ILE A CA 1
ATOM 608 C C . ILE A 1 83 ? -5.641 12.595 10.002 1.00 90.44 83 ILE A C 1
ATOM 610 O O . ILE A 1 83 ? -6.821 12.717 10.346 1.00 90.44 83 ILE A O 1
ATOM 614 N N . GLU A 1 84 ? -4.657 13.314 10.536 1.00 89.31 84 GLU A N 1
ATOM 615 C CA . GLU A 1 84 ? -4.882 14.301 11.586 1.00 89.31 84 GLU A CA 1
ATOM 616 C C . GLU A 1 84 ? -5.815 15.427 11.112 1.00 89.31 84 GLU A C 1
ATOM 618 O O . GLU A 1 84 ? -6.801 15.749 11.781 1.00 89.31 84 GLU A O 1
ATOM 623 N N . LEU A 1 85 ? -5.568 15.979 9.922 1.00 89.06 85 LEU A N 1
ATOM 624 C CA . LEU A 1 85 ? -6.423 16.998 9.314 1.00 89.06 85 LEU A CA 1
ATOM 625 C C . LEU A 1 85 ? -7.842 16.474 9.089 1.00 89.06 85 LEU A C 1
ATOM 627 O O . LEU A 1 85 ? -8.812 17.135 9.465 1.00 89.06 85 LEU A O 1
ATOM 631 N N . ARG A 1 86 ? -7.990 15.260 8.544 1.00 88.31 86 ARG A N 1
ATOM 632 C CA . ARG A 1 86 ? -9.305 14.644 8.321 1.00 88.31 86 ARG A CA 1
ATOM 633 C C . ARG A 1 86 ? -10.070 14.458 9.629 1.00 88.31 86 ARG A C 1
ATOM 635 O O . ARG A 1 86 ? -11.276 14.707 9.659 1.00 88.31 86 ARG A O 1
ATOM 642 N N . ARG A 1 87 ? -9.386 14.068 10.711 1.00 87.19 87 ARG A N 1
ATOM 643 C CA . ARG A 1 87 ? -9.966 13.994 12.062 1.00 87.19 87 ARG A CA 1
ATOM 644 C C . ARG A 1 87 ? -10.450 15.350 12.550 1.00 87.19 87 ARG A C 1
ATOM 646 O O . ARG A 1 87 ? -11.586 15.439 13.010 1.00 87.19 87 ARG A O 1
ATOM 653 N N . ARG A 1 88 ? -9.612 16.386 12.443 1.00 86.56 88 ARG A N 1
ATOM 654 C CA . ARG A 1 88 ? -9.945 17.747 12.893 1.00 86.56 88 ARG A CA 1
ATOM 655 C C . ARG A 1 88 ? -11.150 18.304 12.132 1.00 86.56 88 ARG A C 1
ATOM 657 O O . ARG A 1 88 ? -12.099 18.760 12.761 1.00 86.56 88 ARG A O 1
ATOM 664 N N . VAL A 1 89 ? -11.170 18.169 10.803 1.00 86.75 89 VAL A N 1
ATOM 665 C CA . VAL A 1 89 ? -12.287 18.617 9.948 1.00 86.75 89 VAL A CA 1
ATOM 666 C C . VAL A 1 89 ? -13.592 17.900 10.301 1.00 86.75 89 VAL A C 1
ATOM 668 O O . VAL A 1 89 ? -14.643 18.528 10.382 1.00 86.75 89 VAL A O 1
ATOM 671 N N . ARG A 1 90 ? -13.537 16.590 10.566 1.00 84.19 90 ARG A N 1
ATOM 672 C CA . ARG A 1 90 ? -14.711 15.794 10.958 1.00 84.19 90 ARG A CA 1
ATOM 673 C C . ARG A 1 90 ? -15.043 15.867 12.455 1.00 84.19 90 ARG A C 1
ATOM 675 O O . ARG A 1 90 ? -15.909 15.124 12.906 1.00 84.19 90 ARG A O 1
ATOM 682 N N . LYS A 1 91 ? -14.363 16.729 13.224 1.00 84.75 91 LYS A N 1
ATOM 683 C CA . LYS A 1 91 ? -14.528 16.890 14.683 1.00 84.75 91 LYS A CA 1
ATOM 684 C C . LYS A 1 91 ? -14.417 15.565 15.458 1.00 84.75 91 LYS A C 1
ATOM 686 O O . LYS A 1 91 ? -15.088 15.344 16.464 1.00 84.75 91 LYS A O 1
ATOM 691 N N . LEU A 1 92 ? -13.544 14.666 15.001 1.00 81.75 92 LEU A N 1
ATOM 692 C CA . LEU A 1 92 ? -13.307 13.369 15.633 1.00 81.75 92 LEU A CA 1
ATOM 693 C C . LEU A 1 92 ? -12.295 13.527 16.774 1.00 81.75 92 LEU A C 1
ATOM 695 O O . LEU A 1 92 ? -11.080 13.481 16.564 1.00 81.75 92 LEU A O 1
ATOM 699 N N . GLY A 1 93 ? -12.814 13.708 17.991 1.00 70.12 93 GLY A N 1
ATOM 700 C CA . GLY A 1 93 ? -12.009 13.984 19.186 1.00 70.12 93 GLY A CA 1
ATOM 701 C C . GLY A 1 93 ? -11.018 12.880 19.581 1.00 70.12 93 GLY A C 1
ATOM 702 O O . GLY A 1 93 ? -9.996 13.175 20.190 1.00 70.12 93 GLY A O 1
ATOM 703 N N . SER A 1 94 ? -11.252 11.620 19.196 1.00 83.56 94 SER A N 1
ATOM 704 C CA . SER A 1 94 ? -10.397 10.486 19.579 1.00 83.56 94 SER A CA 1
ATOM 705 C C . SER A 1 94 ? -10.046 9.581 18.399 1.00 83.56 94 SER A C 1
ATOM 707 O O . SER A 1 94 ? -10.885 9.304 17.541 1.00 83.56 94 SER A O 1
ATOM 709 N N . GLN A 1 95 ? -8.825 9.036 18.411 1.00 83.81 95 GLN A N 1
ATOM 710 C CA . GLN A 1 95 ? -8.393 7.955 17.515 1.00 83.81 95 GLN A CA 1
ATOM 711 C C . GLN A 1 95 ? -9.331 6.736 17.589 1.00 83.81 95 GLN A C 1
ATOM 713 O O . GLN A 1 95 ? -9.543 6.055 16.587 1.00 83.81 95 GLN A O 1
ATOM 718 N N . ARG A 1 96 ? -9.949 6.480 18.753 1.00 84.19 96 ARG A N 1
ATOM 719 C CA . ARG A 1 96 ? -10.917 5.383 18.922 1.00 84.19 96 ARG A CA 1
ATOM 720 C C . ARG A 1 96 ? -12.155 5.566 18.044 1.00 84.19 96 ARG A C 1
ATOM 722 O O . ARG A 1 96 ? -12.643 4.590 17.486 1.00 84.19 96 ARG A O 1
ATOM 729 N N . HIS A 1 97 ? -12.617 6.804 17.860 1.00 84.38 97 HIS A N 1
ATOM 730 C CA . HIS A 1 97 ? -13.742 7.087 16.966 1.00 84.38 97 HIS A CA 1
ATOM 731 C C . HIS A 1 97 ? -13.380 6.827 15.502 1.00 84.38 97 HIS A C 1
ATOM 733 O O . HIS A 1 97 ? -14.204 6.308 14.760 1.00 84.38 97 HIS A O 1
ATOM 739 N N . VAL A 1 98 ? -12.143 7.114 15.085 1.00 84.56 98 VAL A N 1
ATOM 740 C CA . VAL A 1 98 ? -11.682 6.784 13.725 1.00 84.56 98 VAL A CA 1
ATOM 741 C C . VAL A 1 98 ? -11.662 5.278 13.506 1.00 84.56 98 VAL A C 1
ATOM 743 O O . VAL A 1 98 ? -12.177 4.802 12.502 1.00 84.56 98 VAL A O 1
ATOM 746 N N . VAL A 1 99 ? -11.117 4.518 14.457 1.00 87.62 99 VAL A N 1
ATOM 747 C CA . VAL A 1 99 ? -11.105 3.050 14.380 1.00 87.62 99 VAL A CA 1
ATOM 748 C C . VAL A 1 99 ? -12.528 2.489 14.293 1.00 87.62 99 VAL A C 1
ATOM 750 O O . VAL A 1 99 ? -12.779 1.598 13.482 1.00 87.62 99 VAL A O 1
ATOM 753 N N . ALA A 1 100 ? -13.467 3.041 15.069 1.00 85.88 100 ALA A N 1
ATOM 754 C CA . ALA A 1 100 ? -14.878 2.669 14.999 1.00 85.88 100 ALA A CA 1
ATOM 755 C C . ALA A 1 100 ? -15.497 2.985 13.624 1.00 85.88 100 ALA A C 1
ATOM 757 O O . ALA A 1 100 ? -16.175 2.137 13.055 1.00 85.88 100 ALA A O 1
ATOM 758 N N . LEU A 1 101 ? -15.200 4.155 13.046 1.00 85.62 101 LEU A N 1
ATOM 759 C CA . LEU A 1 101 ? -15.671 4.543 11.708 1.00 85.62 101 LEU A CA 1
ATOM 760 C C . LEU A 1 101 ? -15.090 3.678 10.585 1.00 85.62 101 LEU A C 1
ATOM 762 O O . LEU A 1 101 ? -15.760 3.426 9.591 1.00 85.62 101 LEU A O 1
ATOM 766 N N . ILE A 1 102 ? -13.855 3.205 10.748 1.00 85.81 102 ILE A N 1
ATOM 767 C CA . ILE A 1 102 ? -13.205 2.259 9.830 1.00 85.81 102 ILE A CA 1
ATOM 768 C C . ILE A 1 102 ? -13.743 0.821 10.041 1.00 85.81 102 ILE A C 1
ATOM 770 O O . ILE A 1 102 ? -13.337 -0.121 9.358 1.00 85.81 102 ILE A O 1
ATOM 774 N N . GLY A 1 103 ? -14.677 0.623 10.978 1.00 83.38 103 GLY A N 1
ATOM 775 C CA . GLY A 1 103 ? -15.290 -0.673 11.266 1.00 83.38 103 GLY A CA 1
ATOM 776 C C . GLY A 1 103 ? -14.323 -1.659 11.919 1.00 83.38 103 GLY A C 1
ATOM 777 O O . GLY A 1 103 ? -14.411 -2.857 11.673 1.00 83.38 103 GLY A O 1
ATOM 778 N N . GLY A 1 104 ? -13.337 -1.171 12.680 1.00 81.81 104 GLY A N 1
ATOM 779 C CA . GLY A 1 104 ? -12.367 -2.018 13.383 1.00 81.81 104 GLY A CA 1
ATOM 780 C C . GLY A 1 104 ? -11.341 -2.718 12.484 1.00 81.81 104 GLY A C 1
ATOM 781 O O . GLY A 1 104 ? -10.520 -3.481 12.986 1.00 81.81 104 GLY A O 1
ATOM 782 N N . ARG A 1 105 ? -11.328 -2.439 11.172 1.00 84.88 105 ARG A N 1
ATOM 783 C CA . ARG A 1 105 ? -10.378 -3.050 10.220 1.00 84.88 105 ARG A CA 1
ATOM 784 C C . ARG A 1 105 ? -8.919 -2.679 10.496 1.00 84.88 105 ARG A C 1
ATOM 786 O O . ARG A 1 105 ? -8.013 -3.393 10.079 1.00 84.88 105 ARG A O 1
ATOM 793 N N . VAL A 1 106 ? -8.690 -1.565 11.190 1.00 90.00 106 VAL A N 1
ATOM 794 C CA . VAL A 1 106 ? -7.362 -1.063 11.553 1.00 90.00 106 VAL A CA 1
ATOM 795 C C . VAL A 1 106 ? -7.282 -0.913 13.066 1.00 90.00 106 VAL A C 1
ATOM 797 O O . VAL A 1 106 ? -8.142 -0.288 13.680 1.00 90.00 106 VAL A O 1
ATOM 800 N N . SER A 1 107 ? -6.232 -1.460 13.680 1.00 92.06 107 SER A N 1
ATOM 801 C CA . SER A 1 107 ? -6.030 -1.340 15.126 1.00 92.06 107 SER A CA 1
ATOM 802 C C . SER A 1 107 ? -5.609 0.073 15.538 1.00 92.06 107 SER A C 1
ATOM 804 O O . SER A 1 107 ? -4.929 0.782 14.792 1.00 92.06 107 SER A O 1
ATOM 806 N N . LEU A 1 108 ? -5.924 0.455 16.780 1.00 89.81 108 LEU A N 1
ATOM 807 C CA . LEU A 1 108 ? -5.509 1.740 17.357 1.00 89.81 108 LEU A CA 1
ATOM 808 C C . LEU A 1 108 ? -3.987 1.945 17.286 1.00 89.81 108 LEU A C 1
ATOM 810 O O . LEU A 1 108 ? -3.517 3.025 16.941 1.00 89.81 108 LEU A O 1
ATOM 814 N N . ALA A 1 109 ? -3.211 0.888 17.542 1.00 92.00 109 ALA A N 1
ATOM 815 C CA . ALA A 1 109 ? -1.755 0.931 17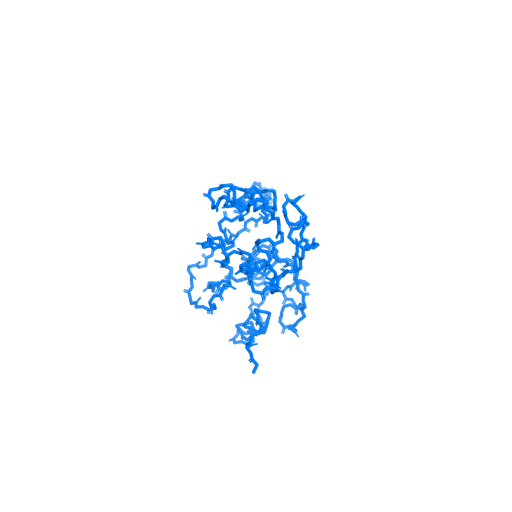.447 1.00 92.00 109 ALA A CA 1
ATOM 816 C C . ALA A 1 109 ? -1.272 1.225 16.017 1.00 92.00 109 ALA A C 1
ATOM 818 O O . ALA A 1 109 ? -0.290 1.941 15.829 1.00 92.00 109 ALA A O 1
ATOM 819 N N . THR A 1 110 ? -1.963 0.699 15.005 1.00 92.75 110 THR A N 1
ATOM 820 C CA . THR A 1 110 ? -1.648 0.977 13.598 1.00 92.75 110 THR A CA 1
ATOM 821 C C . THR A 1 110 ? -1.960 2.425 13.247 1.00 92.75 110 THR A C 1
ATOM 823 O O . THR A 1 110 ? -1.131 3.079 12.618 1.00 92.75 110 THR A O 1
ATOM 826 N N . LEU A 1 111 ? -3.106 2.941 13.705 1.00 91.06 111 LEU A N 1
ATOM 827 C CA . LEU A 1 111 ? -3.481 4.339 13.502 1.00 91.06 111 LEU A CA 1
ATOM 828 C C . LEU A 1 111 ? -2.469 5.294 14.160 1.00 91.06 111 LEU A C 1
ATOM 830 O O . LEU A 1 111 ? -1.992 6.230 13.529 1.00 91.06 111 LEU A O 1
ATOM 834 N N . CYS A 1 112 ? -2.058 5.001 15.394 1.00 92.19 112 CYS A N 1
ATOM 835 C CA . CYS A 1 112 ? -1.026 5.768 16.087 1.00 92.19 112 CYS A CA 1
ATOM 836 C C . CYS A 1 112 ? 0.328 5.710 15.356 1.00 92.19 112 CYS A C 1
ATOM 838 O O . CYS A 1 112 ? 1.005 6.727 15.221 1.00 92.19 112 CYS A O 1
ATOM 840 N N . ARG A 1 113 ? 0.734 4.545 14.827 1.00 92.69 113 ARG A N 1
ATOM 841 C CA . ARG A 1 113 ? 1.968 4.431 14.028 1.00 92.69 113 ARG A CA 1
ATOM 842 C C . ARG A 1 113 ? 1.931 5.328 12.795 1.00 92.69 113 ARG A C 1
ATOM 844 O O . ARG A 1 113 ? 2.894 6.057 12.576 1.00 92.69 113 ARG A O 1
ATOM 851 N N . VAL A 1 114 ? 0.850 5.287 12.017 1.00 92.88 114 VAL A N 1
ATOM 852 C CA . VAL A 1 114 ? 0.763 6.069 10.777 1.00 92.88 114 VAL A CA 1
ATOM 853 C C . VAL A 1 114 ? 0.650 7.572 11.043 1.00 92.88 114 VAL A C 1
ATOM 855 O O . VAL A 1 114 ? 1.299 8.339 10.343 1.00 92.88 114 VAL A O 1
ATOM 858 N N . GLU A 1 115 ? -0.074 8.004 12.086 1.00 89.69 115 GLU A N 1
ATOM 859 C CA . GLU A 1 115 ? -0.118 9.423 12.490 1.00 89.69 115 GLU A CA 1
ATOM 860 C C . GLU A 1 115 ? 1.284 9.934 12.870 1.00 89.69 115 GLU A C 1
ATOM 862 O O . GLU A 1 115 ? 1.649 11.055 12.536 1.00 89.69 115 GLU A O 1
ATOM 867 N N . ASN A 1 116 ? 2.124 9.074 13.455 1.00 90.75 116 ASN A N 1
ATOM 868 C CA . ASN A 1 116 ? 3.533 9.370 13.737 1.00 90.75 116 ASN A CA 1
ATOM 869 C C . ASN A 1 116 ? 4.476 9.164 12.532 1.00 90.75 116 ASN A C 1
ATOM 871 O O . ASN A 1 116 ? 5.697 9.120 12.699 1.00 90.75 116 ASN A O 1
ATOM 875 N N . GLY A 1 117 ? 3.943 8.976 11.324 1.00 89.31 117 GLY A N 1
ATOM 876 C CA . GLY A 1 117 ? 4.731 8.794 10.106 1.00 89.31 117 GLY A CA 1
ATOM 877 C C . GLY A 1 117 ? 5.522 7.484 10.049 1.00 89.31 117 GLY A C 1
ATOM 878 O O . GLY A 1 117 ? 6.540 7.415 9.361 1.00 89.31 117 GLY A O 1
ATOM 879 N N . LYS A 1 118 ? 5.090 6.442 10.769 1.00 92.38 118 LYS A N 1
ATOM 880 C CA . LYS A 1 118 ? 5.714 5.112 10.718 1.00 92.38 118 LYS A CA 1
ATOM 881 C C . LYS A 1 118 ? 5.071 4.237 9.634 1.00 92.38 118 LYS A C 1
ATOM 883 O O . LYS A 1 118 ? 3.858 4.315 9.427 1.00 92.38 118 LYS A O 1
ATOM 888 N N . PRO A 1 119 ? 5.856 3.357 8.987 1.00 90.62 119 PRO A N 1
ATOM 889 C CA . PRO A 1 119 ? 5.347 2.465 7.955 1.00 90.62 119 PRO A CA 1
ATOM 890 C C . PRO A 1 119 ? 4.372 1.423 8.512 1.00 90.62 119 PRO A C 1
ATOM 892 O O . PRO A 1 119 ? 4.526 0.923 9.630 1.00 90.62 119 PRO A O 1
ATOM 895 N N . ILE A 1 120 ? 3.385 1.071 7.691 1.00 93.12 120 ILE A N 1
ATOM 896 C CA . ILE A 1 120 ? 2.345 0.073 7.977 1.00 93.12 120 ILE A CA 1
ATOM 897 C C . ILE A 1 120 ? 2.198 -0.913 6.807 1.00 93.12 120 ILE A C 1
ATOM 899 O O . ILE A 1 120 ? 2.767 -0.714 5.733 1.00 93.12 120 ILE A O 1
ATOM 903 N N . SER A 1 121 ? 1.449 -1.999 7.019 1.00 92.12 121 SER A N 1
ATOM 904 C CA . SER A 1 121 ? 1.168 -2.997 5.979 1.00 92.12 121 SER A CA 1
ATOM 905 C C . SER A 1 121 ? 0.283 -2.436 4.858 1.00 92.12 121 SER A C 1
ATOM 907 O O . SER A 1 121 ? -0.486 -1.497 5.068 1.00 92.12 121 SER A O 1
ATOM 909 N N . VAL A 1 122 ? 0.350 -3.059 3.674 1.00 92.31 122 VAL A N 1
ATOM 910 C CA . VAL A 1 122 ? -0.435 -2.674 2.484 1.00 92.31 122 VAL A CA 1
ATOM 911 C C . VAL A 1 122 ? -1.937 -2.644 2.777 1.00 92.31 122 VAL A C 1
ATOM 913 O O . VAL A 1 122 ? -2.613 -1.681 2.429 1.00 92.31 122 VAL A O 1
ATOM 916 N N . ASN A 1 123 ? -2.461 -3.664 3.462 1.00 91.56 123 ASN A N 1
ATOM 917 C CA . ASN A 1 123 ? -3.890 -3.754 3.780 1.00 91.56 123 ASN A CA 1
ATOM 918 C C . ASN A 1 123 ? -4.359 -2.575 4.641 1.00 91.56 123 ASN A C 1
ATOM 920 O O . ASN A 1 123 ? -5.397 -1.971 4.369 1.00 91.56 123 ASN A O 1
ATOM 924 N N . ASN A 1 124 ? -3.564 -2.218 5.652 1.00 92.69 124 ASN A N 1
ATOM 925 C CA . ASN A 1 124 ? -3.871 -1.094 6.528 1.00 92.69 124 ASN A CA 1
ATOM 926 C C . ASN A 1 124 ? -3.753 0.235 5.779 1.00 92.69 124 ASN A C 1
ATOM 928 O O . ASN A 1 124 ? -4.610 1.097 5.951 1.00 92.69 124 ASN A O 1
ATOM 932 N N . LEU A 1 125 ? -2.741 0.381 4.916 1.00 93.25 125 LEU A N 1
ATOM 933 C CA . LEU A 1 125 ? -2.578 1.566 4.078 1.00 93.25 125 LEU A CA 1
ATOM 934 C C . LEU A 1 125 ? -3.803 1.791 3.188 1.00 93.25 125 LEU A C 1
ATOM 936 O O . LEU A 1 125 ? -4.382 2.870 3.225 1.00 93.25 125 LEU A O 1
ATOM 940 N N . LEU A 1 126 ? -4.233 0.773 2.437 1.00 92.12 126 LEU A N 1
ATOM 941 C CA . LEU A 1 126 ? -5.382 0.898 1.539 1.00 92.12 126 LEU A CA 1
ATOM 942 C C . LEU A 1 126 ? -6.675 1.205 2.299 1.00 92.12 126 LEU A C 1
ATOM 944 O O . LEU A 1 126 ? -7.449 2.047 1.855 1.00 92.12 126 LEU A O 1
ATOM 948 N N . THR A 1 127 ? -6.868 0.595 3.470 1.00 91.88 127 THR A N 1
ATOM 949 C CA . THR A 1 127 ? -8.032 0.864 4.329 1.00 91.88 127 THR A CA 1
ATOM 950 C C . THR A 1 127 ? -8.038 2.311 4.840 1.00 91.88 127 THR A C 1
ATOM 952 O O . THR A 1 127 ? -9.076 2.970 4.871 1.00 91.88 127 THR A O 1
ATOM 955 N N . ILE A 1 128 ? -6.873 2.837 5.227 1.00 91.75 128 ILE A N 1
ATOM 956 C CA . ILE A 1 128 ? -6.733 4.230 5.665 1.00 91.75 128 ILE A CA 1
ATOM 957 C C . ILE A 1 128 ? -6.962 5.192 4.494 1.00 91.75 128 ILE A C 1
ATOM 959 O O . ILE A 1 128 ? -7.693 6.168 4.641 1.00 91.75 128 ILE A O 1
ATOM 963 N N . CYS A 1 129 ? -6.390 4.917 3.323 1.00 91.31 129 CYS A N 1
ATOM 964 C CA . CYS A 1 129 ? -6.592 5.730 2.123 1.00 91.31 129 CYS A CA 1
ATOM 965 C C . CYS A 1 129 ? -8.058 5.731 1.661 1.00 91.31 129 CYS A C 1
ATOM 967 O O . CYS A 1 129 ? -8.576 6.778 1.274 1.00 91.31 129 CYS A O 1
ATOM 969 N N . GLU A 1 130 ? -8.760 4.602 1.780 1.00 90.62 130 GLU A N 1
ATOM 970 C CA . GLU A 1 130 ? -10.205 4.511 1.549 1.00 90.62 130 GLU A CA 1
ATOM 971 C C . GLU A 1 130 ? -10.987 5.426 2.504 1.00 90.62 130 GLU A C 1
ATOM 973 O O . GLU A 1 130 ? -11.835 6.197 2.060 1.00 90.62 130 GLU A O 1
ATOM 978 N N . PHE A 1 131 ? -10.644 5.427 3.797 1.00 89.19 131 PHE A N 1
ATOM 979 C CA . PHE A 1 131 ? -11.243 6.333 4.783 1.00 89.19 131 PHE A CA 1
ATOM 980 C C . PHE A 1 131 ? -10.986 7.820 4.474 1.00 89.19 131 PHE A C 1
ATOM 982 O O . PHE A 1 131 ? -11.869 8.671 4.652 1.00 89.19 131 PHE A O 1
ATOM 989 N N . LEU A 1 132 ? -9.779 8.151 4.010 1.00 88.50 132 LEU A N 1
ATOM 990 C CA . LEU A 1 132 ? -9.430 9.510 3.591 1.00 88.50 132 LEU A CA 1
ATOM 991 C C . LEU A 1 132 ? -10.159 9.913 2.301 1.00 88.50 132 LEU A C 1
ATOM 993 O O . LEU A 1 132 ? -10.486 11.089 2.137 1.00 88.50 132 LEU A O 1
ATOM 997 N N . GLY A 1 133 ? -10.470 8.943 1.436 1.00 87.19 133 GLY A N 1
ATOM 998 C CA . GLY A 1 133 ? -11.020 9.161 0.099 1.00 87.19 133 GLY A CA 1
ATOM 999 C C . GLY A 1 133 ? -9.965 9.615 -0.912 1.00 87.19 133 GLY A C 1
ATOM 1000 O O . GLY A 1 133 ? -10.318 10.205 -1.928 1.00 87.19 133 GLY A O 1
ATOM 1001 N N . ILE A 1 134 ? -8.681 9.383 -0.623 1.00 88.38 134 ILE A N 1
ATOM 1002 C CA . ILE A 1 134 ? -7.548 9.826 -1.443 1.00 88.38 134 ILE A CA 1
ATOM 1003 C C . ILE A 1 134 ? -6.735 8.589 -1.844 1.00 88.38 134 ILE A C 1
ATOM 1005 O O . ILE A 1 134 ? -6.378 7.805 -0.957 1.00 88.38 134 ILE A O 1
ATOM 1009 N N . PRO A 1 135 ? -6.425 8.391 -3.140 1.00 88.12 135 PRO A N 1
ATOM 1010 C CA . PRO A 1 135 ? -5.612 7.263 -3.575 1.00 88.12 135 PRO A CA 1
ATOM 1011 C C . PRO A 1 135 ? -4.204 7.307 -2.956 1.00 88.12 135 PRO A C 1
ATOM 1013 O O . PRO A 1 135 ? -3.619 8.388 -2.828 1.00 88.12 135 PRO A O 1
ATOM 1016 N N . PRO A 1 136 ? -3.635 6.154 -2.562 1.00 88.88 136 PRO A N 1
ATOM 1017 C CA . PRO A 1 136 ? -2.343 6.093 -1.876 1.00 88.88 136 PRO A CA 1
ATOM 1018 C C . PRO A 1 136 ? -1.185 6.674 -2.701 1.00 88.88 136 PRO A C 1
ATOM 1020 O O . PRO A 1 136 ? -0.209 7.158 -2.131 1.00 88.88 136 PRO A O 1
ATOM 1023 N N . GLU A 1 137 ? -1.295 6.673 -4.028 1.00 88.44 137 GLU A N 1
ATOM 1024 C CA . GLU A 1 137 ? -0.285 7.188 -4.949 1.00 88.44 137 GLU A CA 1
ATOM 1025 C C . GLU A 1 137 ? -0.066 8.701 -4.807 1.00 88.44 137 GLU A C 1
ATOM 1027 O O . GLU A 1 137 ? 1.014 9.183 -5.128 1.00 88.44 137 GLU A O 1
ATOM 1032 N N . HIS A 1 138 ? -1.048 9.451 -4.291 1.00 87.06 138 HIS A N 1
ATOM 1033 C CA . HIS A 1 138 ? -0.902 10.891 -4.029 1.00 87.06 138 HIS A CA 1
ATOM 1034 C C . HIS A 1 138 ? 0.058 11.195 -2.875 1.00 87.06 138 HIS A C 1
ATOM 1036 O O . HIS A 1 138 ? 0.521 12.324 -2.735 1.00 87.06 138 HIS A O 1
ATOM 1042 N N . TYR A 1 139 ? 0.349 10.202 -2.033 1.00 88.25 139 TYR A N 1
ATOM 1043 C CA . TYR A 1 139 ? 1.306 10.343 -0.940 1.00 88.25 139 TYR A CA 1
ATOM 1044 C C . TYR A 1 139 ? 2.721 9.924 -1.337 1.00 88.25 139 TYR A C 1
ATOM 1046 O O . TYR A 1 139 ? 3.643 10.046 -0.529 1.00 88.25 139 TYR A O 1
ATOM 1054 N N . CYS A 1 140 ? 2.911 9.416 -2.554 1.00 86.75 140 CYS A N 1
ATOM 1055 C CA . CYS A 1 140 ? 4.233 9.145 -3.092 1.00 86.75 140 CYS A CA 1
ATOM 1056 C C . CYS A 1 140 ? 4.870 10.456 -3.554 1.00 86.75 140 CYS A C 1
ATOM 1058 O O . CYS A 1 140 ? 4.238 11.251 -4.245 1.00 86.75 140 CYS A O 1
ATOM 1060 N N . ALA A 1 141 ? 6.128 10.672 -3.176 1.00 78.88 141 ALA A N 1
ATOM 1061 C CA . ALA A 1 141 ? 6.910 11.775 -3.715 1.00 78.88 141 ALA A CA 1
ATOM 1062 C C . ALA A 1 141 ? 7.126 11.601 -5.228 1.00 78.88 141 ALA A C 1
ATOM 1064 O O . ALA A 1 141 ? 7.000 10.493 -5.769 1.00 78.88 141 ALA A O 1
ATOM 1065 N N . GLU A 1 142 ? 7.508 12.682 -5.905 1.00 73.12 142 GLU A N 1
ATOM 1066 C CA . GLU A 1 142 ? 8.069 12.565 -7.247 1.00 73.12 142 GLU A CA 1
ATOM 1067 C C . GLU A 1 142 ? 9.321 11.675 -7.193 1.00 73.12 142 GLU A C 1
ATOM 1069 O O . GLU A 1 142 ? 10.089 11.734 -6.225 1.00 73.12 142 GLU A O 1
ATOM 1074 N N . PRO A 1 143 ? 9.518 10.783 -8.177 1.00 64.75 143 PRO A N 1
ATOM 1075 C CA . PRO A 1 143 ? 10.718 9.969 -8.217 1.00 64.75 143 PRO A CA 1
ATOM 1076 C C . PRO A 1 143 ? 11.927 10.895 -8.360 1.00 64.75 143 PRO A C 1
ATOM 1078 O O . PRO A 1 143 ? 11.996 11.675 -9.304 1.00 64.75 143 PRO A O 1
ATOM 1081 N N . ASP A 1 144 ? 12.894 10.792 -7.451 1.00 62.78 144 ASP A N 1
ATOM 1082 C CA . ASP A 1 144 ? 14.159 11.502 -7.605 1.00 62.78 144 ASP A CA 1
ATOM 1083 C C . ASP A 1 144 ? 14.891 10.958 -8.848 1.00 62.78 144 ASP A C 1
ATOM 1085 O O . ASP A 1 144 ? 15.384 9.824 -8.877 1.00 62.78 144 ASP A O 1
ATOM 1089 N N . LEU A 1 145 ? 14.877 11.741 -9.928 1.00 61.31 145 LEU A N 1
ATOM 1090 C CA . LEU A 1 145 ? 15.499 11.405 -11.211 1.00 61.31 145 LEU A CA 1
ATOM 1091 C C . LEU A 1 145 ? 16.953 11.891 -11.304 1.00 61.31 145 LEU A C 1
ATOM 1093 O O . LEU A 1 145 ? 17.599 11.663 -12.331 1.00 61.31 145 LEU A O 1
ATOM 1097 N N . SER A 1 146 ? 17.497 12.515 -10.253 1.00 55.06 146 SER A N 1
ATOM 1098 C CA . SER A 1 146 ? 18.840 13.115 -10.268 1.00 55.06 146 SER A CA 1
ATOM 1099 C C . SER A 1 146 ? 19.968 12.106 -10.544 1.00 55.06 146 SER A C 1
ATOM 1101 O O . SER A 1 146 ? 21.001 12.466 -11.107 1.00 55.06 146 SER A O 1
ATOM 1103 N N . HIS A 1 147 ? 19.752 10.817 -10.261 1.00 49.16 147 HIS A N 1
ATOM 1104 C CA . HIS A 1 147 ? 20.730 9.751 -10.508 1.00 49.16 147 HIS A CA 1
ATOM 1105 C C . HIS A 1 147 ? 20.705 9.144 -11.923 1.00 49.16 147 HIS A C 1
ATOM 1107 O O . HIS A 1 147 ? 21.598 8.368 -12.260 1.00 49.16 147 HIS A O 1
ATOM 1113 N N . VAL A 1 148 ? 19.728 9.477 -12.776 1.00 53.47 148 VAL A N 1
ATOM 1114 C CA . VAL A 1 148 ? 19.614 8.870 -14.122 1.00 53.47 148 VAL A CA 1
ATOM 1115 C C . VAL A 1 148 ? 20.543 9.541 -15.147 1.00 53.47 148 VAL A C 1
ATOM 1117 O O . VAL A 1 148 ? 20.924 8.905 -16.125 1.00 53.47 148 VAL A O 1
ATOM 1120 N N . LYS A 1 149 ? 20.997 10.780 -14.909 1.00 45.75 149 LYS A N 1
ATOM 1121 C CA . LYS A 1 149 ? 21.850 11.516 -15.864 1.00 45.75 149 LYS A CA 1
ATOM 1122 C C . LYS A 1 149 ? 23.328 11.101 -15.910 1.00 45.75 149 LYS A C 1
ATOM 1124 O O . LYS A 1 149 ? 24.019 11.512 -16.829 1.00 45.75 149 LYS A O 1
ATOM 1129 N N . ARG A 1 150 ? 23.843 10.284 -14.981 1.00 44.47 150 ARG A N 1
ATOM 1130 C CA . ARG A 1 150 ? 25.298 10.003 -14.923 1.00 44.47 150 ARG A CA 1
ATOM 1131 C C . ARG A 1 150 ? 25.801 8.822 -15.751 1.00 44.47 150 ARG A C 1
ATOM 1133 O O . ARG A 1 150 ? 27.008 8.661 -15.849 1.00 44.47 150 ARG A O 1
ATOM 1140 N N . ILE A 1 151 ? 24.927 8.000 -16.334 1.00 50.84 151 ILE A N 1
ATOM 1141 C CA . ILE A 1 151 ? 25.367 6.805 -17.085 1.00 50.84 151 ILE A CA 1
ATOM 1142 C C . ILE A 1 151 ? 25.474 7.082 -18.595 1.00 50.84 151 ILE A C 1
ATOM 1144 O O . ILE A 1 151 ? 26.192 6.375 -19.295 1.00 50.84 151 ILE A O 1
ATOM 1148 N N . SER A 1 152 ? 24.823 8.129 -19.109 1.00 49.41 152 SER A N 1
ATOM 1149 C CA . SER A 1 152 ? 24.888 8.473 -20.536 1.00 49.41 152 SER A CA 1
ATOM 1150 C C . SER A 1 152 ? 26.153 9.238 -20.941 1.00 49.41 152 SER A C 1
ATOM 1152 O O . SER A 1 152 ? 26.547 9.145 -22.092 1.00 49.41 152 SER A O 1
ATOM 1154 N N . GLU A 1 153 ? 26.830 9.934 -20.023 1.00 48.78 153 GLU A N 1
ATOM 1155 C CA . GLU A 1 153 ? 27.985 10.785 -20.375 1.00 48.78 153 GLU A CA 1
ATOM 1156 C C . GLU A 1 153 ? 29.346 10.069 -20.275 1.00 48.78 153 GLU A C 1
ATOM 1158 O O . GLU A 1 153 ? 30.355 10.597 -20.727 1.00 48.78 153 GLU A O 1
ATOM 1163 N N . THR A 1 154 ? 29.420 8.852 -19.719 1.00 48.38 154 THR A N 1
ATOM 1164 C CA . THR A 1 154 ? 30.712 8.144 -19.550 1.00 48.38 154 THR A CA 1
ATOM 1165 C C . THR A 1 154 ? 31.059 7.190 -20.701 1.00 48.38 154 THR A C 1
ATOM 1167 O O . THR A 1 154 ? 32.155 6.637 -20.716 1.00 48.38 154 THR A O 1
ATOM 1170 N N . ASN A 1 155 ? 30.170 7.010 -21.684 1.00 50.06 155 ASN A N 1
ATOM 1171 C CA . ASN A 1 155 ? 30.413 6.121 -22.831 1.00 50.06 155 ASN A CA 1
ATOM 1172 C C . ASN A 1 155 ? 30.764 6.842 -24.144 1.00 50.06 155 ASN A C 1
ATOM 1174 O O . ASN A 1 155 ? 31.139 6.167 -25.096 1.00 50.06 155 ASN A O 1
ATOM 1178 N N . GLU A 1 156 ? 30.725 8.177 -24.202 1.00 48.69 156 GLU A N 1
ATOM 1179 C CA . GLU A 1 156 ? 31.132 8.929 -25.406 1.00 48.69 156 GLU A CA 1
ATOM 1180 C C . GLU A 1 156 ? 32.629 9.302 -25.427 1.00 48.69 156 GLU A C 1
ATOM 1182 O O . GLU A 1 156 ? 33.124 9.817 -26.420 1.00 48.69 156 GLU A O 1
ATOM 1187 N N . GLY A 1 157 ? 33.392 8.986 -24.372 1.00 48.44 157 GLY A N 1
ATOM 1188 C CA . GLY A 1 157 ? 34.812 9.354 -24.251 1.00 48.44 157 GLY A CA 1
ATOM 1189 C C . GLY A 1 157 ? 35.837 8.239 -24.500 1.00 48.44 157 GLY A C 1
ATOM 1190 O O . GLY A 1 157 ? 36.999 8.417 -24.148 1.00 48.44 157 GLY A O 1
ATOM 1191 N N . ARG A 1 158 ? 35.444 7.068 -25.025 1.00 46.41 158 ARG A N 1
ATOM 1192 C CA . ARG A 1 158 ? 36.366 5.921 -25.222 1.00 46.41 158 ARG A CA 1
ATOM 1193 C C . ARG A 1 158 ? 36.470 5.398 -26.656 1.00 46.41 158 ARG A C 1
ATOM 1195 O O . ARG A 1 158 ? 36.977 4.300 -26.866 1.00 46.41 158 ARG A O 1
ATOM 1202 N N . ALA A 1 159 ? 36.026 6.190 -27.624 1.00 48.47 159 ALA A N 1
ATOM 1203 C CA . ALA A 1 159 ? 36.221 5.928 -29.045 1.00 48.47 159 ALA A CA 1
ATOM 1204 C C . ALA A 1 159 ? 36.686 7.209 -29.755 1.00 48.47 159 ALA A C 1
ATOM 1206 O O . ALA A 1 159 ? 35.922 7.828 -30.488 1.00 48.47 159 ALA A O 1
ATOM 1207 N N . ALA A 1 160 ? 37.925 7.618 -29.486 1.00 42.88 160 ALA A N 1
ATOM 1208 C CA . ALA A 1 160 ? 38.719 8.500 -30.337 1.00 42.88 160 ALA A CA 1
ATOM 1209 C C . ALA A 1 160 ? 40.200 8.220 -30.071 1.00 42.88 160 ALA A C 1
ATOM 1211 O O . ALA A 1 160 ? 40.559 8.131 -28.872 1.00 42.88 160 ALA A O 1
#

Foldseek 3Di:
DPQDLLNLLLVLLVVDDPVCLVVLCVQLVHDSVQSVCSVVSHFHFQQNLCSSCLSSQAQSQPRDGHHRHHFAGFFLCVLLVLLVVVCVVVVPPDLVVVCVVLVVQDDSVRNVCSNVSHTDGNSNLSSSCVVSVHRSRVRTDDHPCVPVPPPVPPPVPPDD